Protein AF-N1Z3U9-F1 (afdb_monomer_lite)

Radius of gyration: 16.86 Å; chains: 1; bounding box: 58×32×41 Å

pLDDT: mean 90.9, std 9.25, range [52.03, 98.56]

Sequence (149 aa):
MTAKTHGYITKEIELEQIYQFILKWFDPAAKVNRYENKNGENNEMAVYFTYKGEERRLFAIVYKSTKFSKTGQKERQIFLDLGYWGSSVEIMKSIISNFSGYLDENDCDDEDPYFIAEHPEGIMPNIIKITRSELNKRMGGTVVIIDEE

Structure (mmCIF, N/CA/C/O backbone):
data_AF-N1Z3U9-F1
#
_entry.id   AF-N1Z3U9-F1
#
loop_
_atom_site.group_PDB
_atom_site.id
_atom_site.type_symbol
_atom_site.label_atom_id
_atom_site.label_alt_id
_atom_site.label_comp_id
_atom_site.label_asym_id
_atom_site.label_entity_id
_atom_site.label_seq_id
_atom_site.pdbx_PDB_ins_code
_atom_site.Cartn_x
_atom_site.Cartn_y
_atom_site.Cartn_z
_atom_site.occupancy
_atom_site.B_iso_or_equiv
_atom_site.auth_seq_id
_atom_site.auth_comp_id
_atom_site.auth_asym_id
_atom_site.auth_atom_id
_atom_site.pdbx_PDB_model_num
ATOM 1 N N . MET A 1 1 ? -0.535 -19.518 10.903 1.00 62.50 1 MET A N 1
ATOM 2 C CA . MET A 1 1 ? -0.081 -18.447 9.994 1.00 62.50 1 MET A CA 1
ATOM 3 C C . MET A 1 1 ? -0.779 -17.175 10.449 1.00 62.50 1 MET A C 1
ATOM 5 O O . MET A 1 1 ? -1.927 -17.279 10.862 1.00 62.50 1 MET A O 1
ATOM 9 N N . THR A 1 2 ? -0.081 -16.043 10.528 1.00 85.19 2 THR A N 1
ATOM 10 C CA . THR A 1 2 ? -0.702 -14.773 10.940 1.00 85.19 2 THR A CA 1
ATOM 11 C C . THR A 1 2 ? -1.073 -14.020 9.678 1.00 85.19 2 THR A C 1
ATOM 13 O O . THR A 1 2 ? -0.171 -13.744 8.892 1.00 85.19 2 THR A O 1
ATOM 16 N N . ALA A 1 3 ? -2.360 -13.713 9.516 1.00 94.19 3 ALA A N 1
ATOM 17 C CA . ALA A 1 3 ? -2.886 -13.039 8.337 1.00 94.19 3 ALA A CA 1
ATOM 18 C C . ALA A 1 3 ? -2.187 -11.699 8.061 1.00 94.19 3 ALA A C 1
ATOM 20 O O . ALA A 1 3 ? -1.768 -10.988 8.993 1.00 94.19 3 ALA A O 1
ATOM 21 N N . LYS A 1 4 ? -2.084 -11.355 6.780 1.00 96.69 4 LYS A N 1
ATOM 22 C CA . LYS A 1 4 ? -1.428 -10.160 6.247 1.00 96.69 4 LYS A CA 1
ATOM 23 C C . LYS A 1 4 ? -2.336 -9.409 5.288 1.00 96.69 4 LYS A C 1
ATOM 25 O O . LYS A 1 4 ? -3.119 -10.000 4.562 1.00 96.69 4 LYS A O 1
ATOM 30 N N . THR A 1 5 ? -2.172 -8.092 5.270 1.00 98.00 5 THR A N 1
ATOM 31 C CA . THR A 1 5 ? -2.674 -7.227 4.207 1.00 98.00 5 THR A CA 1
ATOM 32 C C . THR A 1 5 ? -1.538 -6.976 3.229 1.00 98.00 5 THR A C 1
ATOM 34 O O . THR A 1 5 ? -0.491 -6.439 3.615 1.00 98.00 5 THR A O 1
ATOM 37 N N . HIS A 1 6 ? -1.752 -7.334 1.969 1.00 98.19 6 HIS A N 1
ATOM 38 C CA . HIS A 1 6 ? -0.767 -7.229 0.906 1.00 98.19 6 HIS A CA 1
ATOM 39 C C . HIS A 1 6 ? -1.112 -6.130 -0.090 1.00 98.19 6 HIS A C 1
ATOM 41 O O . HIS A 1 6 ? -2.221 -6.046 -0.613 1.00 98.19 6 HIS A O 1
ATOM 47 N N . GLY A 1 7 ? -0.118 -5.306 -0.400 1.00 97.88 7 GLY A N 1
ATOM 48 C CA . GLY A 1 7 ? -0.195 -4.302 -1.452 1.00 97.88 7 GLY A CA 1
ATOM 49 C C . GLY A 1 7 ? 0.765 -4.618 -2.591 1.00 97.88 7 GLY A C 1
ATOM 50 O O . GLY A 1 7 ? 1.883 -5.083 -2.362 1.00 97.88 7 GLY A O 1
ATOM 51 N N . TYR A 1 8 ? 0.350 -4.329 -3.819 1.00 97.62 8 TYR A N 1
ATOM 52 C CA . TYR A 1 8 ? 1.174 -4.497 -5.013 1.00 97.62 8 TYR A CA 1
ATOM 53 C C . TYR A 1 8 ? 1.102 -3.243 -5.874 1.00 97.62 8 TYR A C 1
ATOM 55 O O . TYR A 1 8 ? 0.101 -3.009 -6.545 1.00 97.62 8 TYR A O 1
ATOM 63 N N . ILE A 1 9 ? 2.165 -2.442 -5.880 1.00 96.75 9 ILE A N 1
ATOM 64 C CA . ILE A 1 9 ? 2.254 -1.250 -6.728 1.00 96.75 9 ILE A CA 1
ATOM 65 C C . ILE A 1 9 ? 2.915 -1.644 -8.047 1.00 96.75 9 ILE A C 1
ATOM 67 O O . ILE A 1 9 ? 4.049 -2.130 -8.065 1.00 96.75 9 ILE A O 1
ATOM 71 N N . THR A 1 10 ? 2.200 -1.426 -9.149 1.00 93.44 10 THR A N 1
ATOM 72 C CA . THR A 1 10 ? 2.676 -1.687 -10.520 1.00 93.44 10 THR A CA 1
ATOM 73 C C . THR A 1 10 ? 3.182 -0.428 -11.221 1.00 93.44 10 THR A C 1
ATOM 75 O O . THR A 1 10 ? 3.790 -0.518 -12.283 1.00 93.44 10 THR A O 1
ATOM 78 N N . LYS A 1 11 ? 2.938 0.754 -10.643 1.00 90.94 11 LYS A N 1
ATOM 79 C CA . LYS A 1 11 ? 3.477 2.024 -11.135 1.00 90.94 11 LYS A CA 1
ATOM 80 C C . LYS A 1 11 ? 4.974 2.113 -10.839 1.00 90.94 11 LYS A C 1
ATOM 82 O O . LYS A 1 11 ? 5.450 1.673 -9.791 1.00 90.94 11 LYS A O 1
ATOM 87 N N . GLU A 1 12 ? 5.723 2.704 -11.761 1.00 90.94 12 GLU A N 1
ATOM 88 C CA . GLU A 1 12 ? 7.158 2.909 -11.594 1.00 90.94 12 GLU A CA 1
ATOM 89 C C . GLU A 1 12 ? 7.421 4.056 -10.607 1.00 90.94 12 GLU A C 1
ATOM 91 O O . GLU A 1 12 ? 7.403 5.232 -10.963 1.00 90.94 12 GLU A O 1
ATOM 96 N N . ILE A 1 13 ? 7.600 3.692 -9.335 1.00 93.75 13 ILE A N 1
ATOM 97 C CA . ILE A 1 13 ? 7.961 4.599 -8.239 1.00 93.75 13 ILE A CA 1
ATOM 98 C C . ILE A 1 13 ? 9.144 4.049 -7.440 1.00 93.75 13 ILE A C 1
ATOM 100 O O . ILE A 1 13 ? 9.445 2.852 -7.496 1.00 93.75 13 ILE A O 1
ATOM 104 N N . GLU A 1 14 ? 9.763 4.897 -6.628 1.00 94.81 14 GLU A N 1
ATOM 105 C CA . GLU A 1 14 ? 10.808 4.517 -5.677 1.00 94.81 14 GLU A CA 1
ATOM 106 C C . GLU A 1 14 ? 10.263 4.256 -4.268 1.00 94.81 14 GLU A C 1
ATOM 108 O O . GLU A 1 14 ? 9.280 4.862 -3.839 1.00 94.81 14 GLU A O 1
ATOM 113 N N . LEU A 1 15 ? 10.950 3.402 -3.497 1.00 96.25 15 LEU A N 1
ATOM 114 C CA . LEU A 1 15 ? 10.600 3.133 -2.091 1.00 96.25 15 LEU A CA 1
ATOM 115 C C . LEU A 1 15 ? 10.585 4.410 -1.239 1.00 96.25 15 LEU A C 1
ATOM 117 O O . LEU A 1 15 ? 9.799 4.525 -0.302 1.00 96.25 15 LEU A O 1
ATOM 121 N N . GLU A 1 16 ? 11.428 5.388 -1.580 1.00 95.94 16 GLU A N 1
ATOM 122 C CA . GLU A 1 16 ? 11.430 6.704 -0.937 1.00 95.94 16 GLU A CA 1
ATOM 123 C C . GLU A 1 16 ? 10.077 7.416 -1.072 1.00 95.94 16 GLU A C 1
ATOM 125 O O . GLU A 1 16 ? 9.624 8.029 -0.114 1.00 95.94 16 GLU A O 1
ATOM 130 N N . GLN A 1 17 ? 9.370 7.283 -2.197 1.00 96.00 17 GLN A N 1
ATOM 131 C CA . GLN A 1 17 ? 8.059 7.920 -2.368 1.00 96.00 17 GLN A CA 1
ATOM 132 C C . GLN A 1 17 ? 7.010 7.334 -1.414 1.00 96.00 17 GLN A C 1
ATOM 134 O O . GLN A 1 17 ? 6.167 8.069 -0.904 1.00 96.00 17 GLN A O 1
ATOM 139 N N . ILE A 1 18 ? 7.090 6.034 -1.117 1.00 96.62 18 ILE A N 1
ATOM 140 C CA . ILE A 1 18 ? 6.226 5.377 -0.125 1.00 96.62 18 ILE A CA 1
ATOM 141 C C . ILE A 1 18 ? 6.557 5.878 1.281 1.00 96.62 18 ILE A C 1
ATOM 143 O O . ILE A 1 18 ? 5.656 6.174 2.063 1.00 96.62 18 ILE A O 1
ATOM 147 N N . TYR A 1 19 ? 7.844 6.027 1.602 1.00 97.88 19 TYR A N 1
ATOM 148 C CA . TYR A 1 19 ? 8.256 6.587 2.886 1.00 97.88 19 TYR A CA 1
ATOM 149 C C . TYR A 1 19 ? 7.776 8.036 3.061 1.00 97.88 19 TYR A C 1
ATOM 151 O O . TYR A 1 19 ? 7.171 8.359 4.081 1.00 97.88 19 TYR A O 1
ATOM 159 N N . GLN A 1 20 ? 7.938 8.881 2.039 1.00 96.75 20 GLN A N 1
ATOM 160 C CA . GLN A 1 20 ? 7.428 10.256 2.043 1.00 96.75 20 GLN A CA 1
ATOM 161 C C . GLN A 1 20 ? 5.901 10.316 2.174 1.00 96.75 20 GLN A C 1
ATOM 163 O O . GLN A 1 20 ? 5.374 11.197 2.853 1.00 96.75 20 GLN A O 1
ATOM 168 N N . PHE A 1 21 ? 5.178 9.362 1.580 1.00 95.12 21 PHE A N 1
ATOM 169 C CA . PHE A 1 21 ? 3.736 9.236 1.778 1.00 95.12 21 PHE A CA 1
ATOM 170 C C . PHE A 1 21 ? 3.389 8.969 3.251 1.00 95.12 21 PHE A C 1
ATOM 172 O O . PHE A 1 21 ? 2.544 9.666 3.812 1.00 95.12 21 PHE A O 1
ATOM 179 N N . ILE A 1 22 ? 4.074 8.017 3.893 1.00 96.56 22 ILE A N 1
ATOM 180 C CA . ILE A 1 22 ? 3.863 7.686 5.312 1.00 96.56 22 ILE A CA 1
ATOM 181 C C . ILE A 1 22 ? 4.179 8.891 6.206 1.00 96.56 22 ILE A C 1
ATOM 183 O O . ILE A 1 22 ? 3.374 9.217 7.078 1.00 96.56 22 ILE A O 1
ATOM 187 N N . LEU A 1 23 ? 5.294 9.586 5.954 1.00 96.94 23 LEU A N 1
ATOM 188 C CA . LEU A 1 23 ? 5.674 10.798 6.689 1.00 96.94 23 LEU A CA 1
ATOM 189 C C . LEU A 1 23 ? 4.612 11.895 6.584 1.00 96.94 23 LEU A C 1
ATOM 191 O O . LEU A 1 23 ? 4.305 12.569 7.565 1.00 96.94 23 LEU A O 1
ATOM 195 N N . LYS A 1 24 ? 4.053 12.085 5.388 1.00 94.25 24 LYS A N 1
ATOM 196 C CA . LYS A 1 24 ? 3.078 13.143 5.127 1.00 94.25 24 LYS A CA 1
ATOM 197 C C . LYS A 1 24 ? 1.708 12.847 5.733 1.00 94.25 24 LYS A C 1
ATOM 199 O O . LYS A 1 24 ? 1.072 13.764 6.246 1.00 94.25 24 LYS A O 1
ATOM 204 N N . TRP A 1 25 ? 1.237 11.608 5.622 1.00 92.56 25 TRP A N 1
ATOM 205 C CA . TRP A 1 25 ? -0.174 11.288 5.856 1.00 92.56 25 TRP A CA 1
ATOM 206 C C . TRP A 1 25 ? -0.446 10.466 7.109 1.00 92.56 25 TRP A C 1
ATOM 208 O O . TRP A 1 25 ? -1.576 10.487 7.596 1.00 92.56 25 TRP A O 1
ATOM 218 N N . PHE A 1 26 ? 0.550 9.758 7.643 1.00 94.25 26 PHE A N 1
ATOM 219 C CA . PHE A 1 26 ? 0.354 8.881 8.797 1.00 94.25 26 PHE A CA 1
ATOM 220 C C . PHE A 1 26 ? 1.151 9.329 10.013 1.00 94.25 26 PHE A C 1
ATOM 222 O O . PHE A 1 26 ? 0.562 9.542 11.069 1.00 94.25 26 PHE A O 1
ATOM 229 N N . ASP A 1 27 ? 2.466 9.474 9.868 1.00 97.69 27 ASP A N 1
ATOM 230 C CA . ASP A 1 27 ? 3.356 9.741 10.993 1.00 97.69 27 ASP A CA 1
ATOM 231 C C . ASP A 1 27 ? 4.603 10.520 10.548 1.00 97.69 27 ASP A C 1
ATOM 233 O O . ASP A 1 27 ? 5.544 9.926 10.012 1.00 97.69 27 ASP A O 1
ATOM 237 N N . PRO A 1 28 ? 4.668 11.834 10.815 1.00 97.69 28 PRO A N 1
ATOM 238 C CA . PRO A 1 28 ? 5.850 12.647 10.535 1.00 97.69 28 PRO A CA 1
ATOM 239 C C . PRO A 1 28 ? 7.111 12.215 11.299 1.00 97.69 28 PRO A C 1
ATOM 241 O O . PRO A 1 28 ? 8.209 12.644 10.946 1.00 97.69 28 PRO A O 1
ATOM 244 N N . ALA A 1 29 ? 6.974 11.400 12.349 1.00 98.38 29 ALA A N 1
ATOM 245 C CA . ALA A 1 29 ? 8.075 10.853 13.137 1.00 98.38 29 ALA A CA 1
ATOM 246 C C . ALA A 1 29 ? 8.422 9.399 12.761 1.00 98.38 29 ALA A C 1
ATOM 248 O O . ALA A 1 29 ? 9.210 8.758 13.471 1.00 98.38 29 ALA A O 1
ATOM 249 N N . ALA A 1 30 ? 7.864 8.881 11.658 1.00 98.50 30 ALA A N 1
ATOM 250 C CA . ALA A 1 30 ? 8.153 7.540 11.173 1.00 98.50 30 ALA A CA 1
ATOM 251 C C . ALA A 1 30 ? 9.659 7.318 10.984 1.00 98.50 30 ALA A C 1
ATOM 253 O O . ALA A 1 30 ? 10.414 8.213 10.599 1.00 98.50 30 ALA A O 1
ATOM 254 N N . LYS A 1 31 ? 10.102 6.087 11.229 1.00 98.44 31 LYS A N 1
ATOM 255 C CA . LYS A 1 31 ? 11.497 5.669 11.074 1.00 98.44 31 LYS A CA 1
ATOM 256 C C . LYS A 1 31 ? 11.612 4.649 9.962 1.00 98.44 31 LYS A C 1
ATOM 258 O O . LYS A 1 31 ? 10.777 3.757 9.843 1.00 98.44 31 LYS A O 1
ATOM 263 N N . VAL A 1 32 ? 12.686 4.742 9.191 1.00 98.00 32 VAL A N 1
ATOM 264 C CA . VAL A 1 32 ? 12.955 3.838 8.077 1.00 98.00 32 VAL A CA 1
ATOM 265 C C . VAL A 1 32 ? 14.243 3.059 8.304 1.00 98.00 32 VAL A C 1
ATOM 267 O O . VAL A 1 32 ? 15.279 3.631 8.634 1.00 98.00 32 VAL A O 1
ATOM 270 N N . ASN A 1 33 ? 14.175 1.751 8.077 1.00 96.69 33 ASN A N 1
ATOM 271 C CA . ASN A 1 33 ? 15.335 0.887 7.911 1.00 96.69 33 ASN A CA 1
ATOM 272 C C . ASN A 1 33 ? 15.413 0.465 6.445 1.00 96.69 33 ASN A C 1
ATOM 274 O O . ASN A 1 33 ? 14.418 0.012 5.876 1.00 96.69 33 ASN A O 1
ATOM 278 N N . ARG A 1 34 ? 16.594 0.600 5.844 1.00 93.81 34 ARG A N 1
ATOM 279 C CA . ARG A 1 34 ? 16.884 0.129 4.486 1.00 93.81 34 ARG A CA 1
ATOM 280 C C . ARG A 1 34 ? 17.784 -1.089 4.570 1.00 93.81 34 ARG A C 1
ATOM 282 O O . ARG A 1 34 ? 18.661 -1.138 5.433 1.00 93.81 34 ARG A O 1
ATOM 289 N N . TYR A 1 35 ? 17.543 -2.053 3.695 1.00 89.25 35 TYR A N 1
ATOM 290 C CA . TYR A 1 35 ? 18.311 -3.287 3.655 1.00 89.25 35 TYR A CA 1
ATOM 291 C C . TYR A 1 35 ? 18.962 -3.430 2.287 1.00 89.25 35 TYR A C 1
ATOM 293 O O . TYR A 1 35 ? 18.318 -3.248 1.253 1.00 89.25 35 TYR A O 1
ATOM 301 N N . GLU A 1 36 ? 20.248 -3.752 2.317 1.00 86.06 36 GLU A N 1
ATOM 302 C CA . GLU A 1 36 ? 21.011 -4.132 1.143 1.00 86.06 36 GLU A CA 1
ATOM 303 C C . GLU A 1 36 ? 20.856 -5.643 0.946 1.00 86.06 36 GLU A C 1
ATOM 305 O O . GLU A 1 36 ? 21.092 -6.431 1.870 1.00 86.06 36 GLU A O 1
ATOM 310 N N . ASN A 1 37 ? 20.417 -6.059 -0.239 1.00 78.38 37 ASN A N 1
ATOM 311 C CA . ASN A 1 37 ? 20.317 -7.475 -0.561 1.00 78.38 37 ASN A CA 1
ATOM 312 C C . ASN A 1 37 ? 21.706 -8.074 -0.870 1.00 78.38 37 ASN A C 1
ATOM 314 O O . ASN A 1 37 ? 22.720 -7.383 -0.928 1.00 78.38 37 ASN A O 1
ATOM 318 N N . LYS A 1 38 ? 21.768 -9.387 -1.124 1.00 78.00 38 LYS A N 1
ATOM 319 C CA . LYS A 1 38 ? 23.033 -10.099 -1.410 1.00 78.00 38 LYS A CA 1
ATOM 320 C C . LYS A 1 38 ? 23.799 -9.581 -2.640 1.00 78.00 38 LYS A C 1
ATOM 322 O O . LYS A 1 38 ? 24.967 -9.923 -2.794 1.00 78.00 38 LYS A O 1
ATOM 327 N N . ASN A 1 39 ? 23.146 -8.809 -3.507 1.00 79.19 39 ASN A N 1
ATOM 328 C CA . ASN A 1 39 ? 23.720 -8.232 -4.720 1.00 79.19 39 ASN A CA 1
ATOM 329 C C . ASN A 1 39 ? 24.160 -6.770 -4.532 1.00 79.19 39 ASN A C 1
ATOM 331 O O . ASN A 1 39 ? 24.582 -6.148 -5.504 1.00 79.19 39 ASN A O 1
ATOM 335 N N . GLY A 1 40 ? 24.052 -6.208 -3.324 1.00 78.81 40 GLY A N 1
ATOM 336 C CA . GLY A 1 40 ? 24.359 -4.799 -3.078 1.00 78.81 40 GLY A CA 1
ATOM 337 C C . GLY A 1 40 ? 23.212 -3.840 -3.413 1.00 78.81 40 GLY A C 1
ATOM 338 O O . GLY A 1 40 ? 23.414 -2.627 -3.465 1.00 78.81 40 GLY A O 1
ATOM 339 N N . GLU A 1 41 ? 22.008 -4.349 -3.694 1.00 81.31 41 GLU A N 1
ATOM 340 C CA . GLU A 1 41 ? 20.878 -3.514 -4.108 1.00 81.31 41 GLU A CA 1
ATOM 341 C C . GLU A 1 41 ? 20.037 -3.100 -2.893 1.00 81.31 41 GLU A C 1
ATOM 343 O O . GLU A 1 41 ? 19.630 -3.933 -2.084 1.00 81.31 41 GLU A O 1
ATOM 348 N N . ASN A 1 42 ? 19.714 -1.808 -2.797 1.00 82.88 42 ASN A N 1
ATOM 349 C CA . ASN A 1 42 ? 18.830 -1.253 -1.765 1.00 82.88 42 ASN A CA 1
ATOM 350 C C . ASN A 1 42 ? 17.355 -1.361 -2.179 1.00 82.88 42 ASN A C 1
ATOM 352 O O . ASN A 1 42 ? 16.649 -0.357 -2.303 1.00 82.88 42 ASN A O 1
ATOM 356 N N . ASN A 1 43 ? 16.898 -2.582 -2.453 1.00 91.38 43 ASN A N 1
ATOM 357 C CA . ASN A 1 43 ? 15.550 -2.849 -2.953 1.00 91.38 43 ASN A CA 1
ATOM 358 C C . ASN A 1 43 ? 14.538 -3.170 -1.842 1.00 91.38 43 ASN A C 1
ATOM 360 O O . ASN A 1 43 ? 13.389 -3.465 -2.159 1.00 91.38 43 ASN A O 1
ATOM 364 N N . GLU A 1 44 ? 14.940 -3.106 -0.571 1.00 94.62 44 GLU A N 1
ATOM 365 C CA . GLU A 1 44 ? 14.123 -3.461 0.591 1.00 94.62 44 GLU A CA 1
ATOM 366 C C . GLU A 1 44 ? 14.069 -2.331 1.628 1.00 94.62 44 GLU A C 1
ATOM 368 O O . GLU A 1 44 ? 15.053 -1.632 1.897 1.00 94.62 44 GLU A O 1
ATOM 373 N N . MET A 1 45 ? 12.903 -2.166 2.251 1.00 96.44 45 MET A N 1
ATOM 374 C CA . MET A 1 45 ? 12.644 -1.142 3.256 1.00 96.44 45 MET A CA 1
ATOM 375 C C . MET A 1 45 ? 11.662 -1.647 4.316 1.00 96.44 45 MET A C 1
ATOM 377 O O . MET A 1 45 ? 10.671 -2.300 4.000 1.00 96.44 45 MET A O 1
ATOM 381 N N . ALA A 1 46 ? 11.897 -1.295 5.578 1.00 98.00 46 ALA A N 1
ATOM 382 C CA . ALA A 1 46 ? 10.895 -1.386 6.635 1.00 98.00 46 ALA A CA 1
ATOM 383 C C . ALA A 1 46 ? 10.637 0.002 7.222 1.00 98.00 46 ALA A C 1
ATOM 385 O O . ALA A 1 46 ? 11.573 0.672 7.658 1.00 98.00 46 ALA A O 1
ATOM 386 N N . VAL A 1 47 ? 9.372 0.415 7.256 1.00 98.50 47 VAL A N 1
ATOM 387 C CA . VAL A 1 47 ? 8.944 1.687 7.850 1.00 98.50 47 VAL A CA 1
ATOM 388 C C . VAL A 1 47 ? 8.174 1.402 9.128 1.00 98.50 47 VAL A C 1
ATOM 390 O O . VAL A 1 47 ? 7.211 0.634 9.120 1.00 98.50 47 VAL A O 1
ATOM 393 N N . TYR A 1 48 ? 8.608 2.025 10.216 1.00 98.56 48 TYR A N 1
ATOM 394 C CA . TYR A 1 48 ? 8.007 1.964 11.541 1.00 98.56 48 TYR A CA 1
ATOM 395 C C . TYR A 1 48 ? 7.287 3.280 11.800 1.00 98.56 48 TYR A C 1
ATOM 397 O O . TYR A 1 48 ? 7.910 4.336 11.704 1.00 98.56 48 TYR A O 1
ATOM 405 N N . PHE A 1 49 ? 5.997 3.224 12.101 1.00 98.44 49 PHE A N 1
ATOM 406 C CA . PHE A 1 49 ? 5.160 4.413 12.241 1.00 98.44 49 PHE A CA 1
ATOM 407 C C . PHE A 1 49 ? 3.980 4.149 13.171 1.00 98.44 49 PHE A C 1
ATOM 409 O O . PHE A 1 49 ? 3.602 2.998 13.385 1.00 98.44 49 PHE A O 1
ATOM 416 N N . THR A 1 50 ? 3.384 5.210 13.701 1.00 98.25 50 THR A N 1
ATOM 417 C CA . THR A 1 50 ? 2.148 5.148 14.485 1.00 98.25 50 THR A CA 1
ATOM 418 C C . THR A 1 50 ? 0.987 5.693 13.670 1.00 98.25 50 THR A C 1
ATOM 420 O O . THR A 1 50 ? 1.048 6.811 13.174 1.00 98.25 50 THR A O 1
ATOM 423 N N . TYR A 1 51 ? -0.108 4.945 13.568 1.00 96.31 51 TYR A N 1
ATOM 424 C CA . TYR A 1 51 ? -1.328 5.427 12.921 1.00 96.31 51 TYR A CA 1
ATOM 425 C C . TYR A 1 51 ? -2.533 5.166 13.816 1.00 96.31 51 TYR A C 1
ATOM 427 O O . TYR A 1 51 ? -2.744 4.040 14.252 1.00 96.31 51 TYR A O 1
ATOM 435 N N . LYS A 1 52 ? -3.299 6.217 14.141 1.00 95.94 52 LYS A N 1
ATOM 436 C CA . LYS A 1 52 ? -4.448 6.152 15.071 1.00 95.94 52 LYS A CA 1
ATOM 437 C C . LYS A 1 52 ? -4.131 5.458 16.412 1.00 95.94 52 LYS A C 1
ATOM 439 O O . LYS A 1 52 ? -4.969 4.766 16.978 1.00 95.94 52 LYS A O 1
ATOM 444 N N . GLY A 1 53 ? -2.917 5.666 16.930 1.00 96.75 53 GLY A N 1
ATOM 445 C CA . GLY A 1 53 ? -2.446 5.065 18.187 1.00 96.75 53 GLY A CA 1
ATOM 446 C C . GLY A 1 53 ? -1.925 3.629 18.061 1.00 96.75 53 GLY A C 1
ATOM 447 O O . GLY A 1 53 ? -1.559 3.030 19.066 1.00 96.75 53 GLY A O 1
ATOM 448 N N . GLU A 1 54 ? -1.870 3.079 16.849 1.00 97.56 54 GLU A N 1
ATOM 449 C CA . GLU A 1 54 ? -1.389 1.726 16.577 1.00 97.56 54 GLU A CA 1
ATOM 450 C C . GLU A 1 54 ? 0.045 1.773 16.044 1.00 97.56 54 GLU A C 1
ATOM 452 O O . GLU A 1 54 ? 0.309 2.429 15.035 1.00 97.56 54 GLU A O 1
ATOM 457 N N . GLU A 1 55 ? 0.968 1.052 16.684 1.00 97.81 55 GLU A N 1
ATOM 458 C CA . GLU A 1 55 ? 2.331 0.887 16.173 1.00 97.81 55 GLU A CA 1
ATOM 459 C C . GLU A 1 55 ? 2.344 -0.087 14.991 1.00 97.81 55 GLU A C 1
ATOM 461 O O . GLU A 1 55 ? 1.860 -1.220 15.070 1.00 97.81 55 GLU A O 1
ATOM 466 N N . ARG A 1 56 ? 2.917 0.352 13.873 1.00 97.94 56 ARG A N 1
ATOM 467 C CA . ARG A 1 56 ? 2.920 -0.363 12.600 1.00 97.94 56 ARG A CA 1
ATOM 468 C C . ARG A 1 56 ? 4.330 -0.550 12.076 1.00 97.94 56 ARG A C 1
ATOM 470 O O . ARG A 1 56 ? 5.213 0.281 12.269 1.00 97.94 56 ARG A O 1
ATOM 477 N N . ARG A 1 57 ? 4.510 -1.655 11.354 1.00 97.62 57 ARG A N 1
ATOM 478 C CA . ARG A 1 57 ? 5.701 -1.945 10.558 1.00 97.62 57 ARG A CA 1
ATOM 479 C C . ARG A 1 57 ? 5.261 -2.369 9.164 1.00 97.62 57 ARG A C 1
ATOM 481 O O . ARG A 1 57 ? 4.765 -3.482 9.008 1.00 97.62 57 ARG A O 1
ATOM 488 N N . LEU A 1 58 ? 5.457 -1.496 8.181 1.00 98.44 58 LEU A N 1
ATOM 489 C CA . LEU A 1 58 ? 5.270 -1.810 6.766 1.00 98.44 58 LEU A CA 1
ATOM 490 C C . LEU A 1 58 ? 6.595 -2.318 6.205 1.00 98.44 58 LEU A C 1
ATOM 492 O O . LEU A 1 58 ? 7.599 -1.608 6.278 1.00 98.44 58 LEU A O 1
ATOM 496 N N . PHE A 1 59 ? 6.607 -3.521 5.645 1.00 98.00 59 PHE A N 1
ATOM 497 C CA . PHE A 1 59 ? 7.726 -4.000 4.838 1.00 98.00 59 PHE A CA 1
ATOM 498 C C . PHE A 1 59 ? 7.437 -3.740 3.359 1.00 98.00 59 PHE A C 1
ATOM 500 O O . PHE A 1 59 ? 6.309 -3.927 2.911 1.00 98.00 59 PHE A O 1
ATOM 507 N N . ALA A 1 60 ? 8.447 -3.301 2.613 1.00 97.75 60 ALA A N 1
ATOM 508 C CA . ALA A 1 60 ? 8.353 -3.017 1.192 1.00 97.75 60 ALA A CA 1
ATOM 509 C C . ALA A 1 60 ? 9.573 -3.571 0.449 1.00 97.75 60 ALA A C 1
ATOM 511 O O . ALA A 1 60 ? 10.706 -3.386 0.897 1.00 97.75 60 ALA A O 1
ATOM 512 N N . ILE A 1 61 ? 9.347 -4.209 -0.700 1.00 96.06 61 ILE A N 1
ATOM 513 C CA . ILE A 1 61 ? 10.415 -4.738 -1.556 1.00 96.06 61 ILE A CA 1
ATOM 514 C C . ILE A 1 61 ? 10.124 -4.490 -3.034 1.00 96.06 61 ILE A C 1
ATOM 516 O O . ILE A 1 61 ? 9.021 -4.746 -3.519 1.00 96.06 61 ILE A O 1
ATOM 520 N N . VAL A 1 62 ? 11.137 -4.026 -3.762 1.00 95.19 62 VAL A N 1
ATOM 521 C CA . VAL A 1 62 ? 11.130 -3.950 -5.224 1.00 95.19 62 VAL A CA 1
ATOM 522 C C . VAL A 1 62 ? 11.586 -5.290 -5.791 1.00 95.19 62 VAL A C 1
ATOM 524 O O . VAL A 1 62 ? 12.662 -5.791 -5.457 1.00 95.19 62 VAL A O 1
ATOM 527 N N . TYR A 1 63 ? 10.782 -5.863 -6.679 1.00 92.38 63 TYR A N 1
ATOM 528 C CA . TYR A 1 63 ? 11.061 -7.144 -7.321 1.00 92.38 63 TYR A CA 1
ATOM 529 C C . TYR A 1 63 ? 10.491 -7.176 -8.742 1.00 92.38 63 TYR A C 1
ATOM 531 O O . TYR A 1 63 ? 9.774 -6.269 -9.162 1.00 92.38 63 TYR A O 1
ATOM 539 N N . LYS A 1 64 ? 10.836 -8.211 -9.515 1.00 93.00 64 LYS A N 1
ATOM 540 C CA . LYS A 1 64 ? 10.267 -8.442 -10.848 1.00 93.00 64 LYS A CA 1
ATOM 541 C C . LYS A 1 64 ? 9.378 -9.676 -10.835 1.00 93.00 64 LYS A C 1
ATOM 543 O O . LYS A 1 64 ? 9.829 -10.749 -10.430 1.00 93.00 64 LYS A O 1
ATOM 548 N N . SER A 1 65 ? 8.153 -9.546 -11.329 1.00 93.62 65 SER A N 1
ATOM 549 C CA . SER A 1 65 ? 7.166 -10.626 -11.342 1.00 93.62 65 SER A CA 1
ATOM 550 C C . SER A 1 65 ? 6.283 -10.566 -12.580 1.00 93.62 65 SER A C 1
ATOM 552 O O . SER A 1 65 ? 6.112 -9.516 -13.191 1.00 93.62 65 SER A O 1
ATOM 554 N N . THR A 1 66 ? 5.742 -11.719 -12.965 1.00 94.19 66 THR A N 1
ATOM 555 C CA . THR A 1 66 ? 4.684 -11.822 -13.979 1.00 94.19 66 THR A CA 1
ATOM 556 C C . THR A 1 66 ? 3.294 -11.632 -13.367 1.00 94.19 66 THR A C 1
ATOM 558 O O . THR A 1 66 ? 2.325 -11.479 -14.105 1.00 94.19 66 THR A O 1
ATOM 561 N N . LYS A 1 67 ? 3.172 -11.633 -12.027 1.00 89.88 67 LYS A N 1
ATOM 562 C CA . LYS A 1 67 ? 1.911 -11.376 -11.311 1.00 89.88 67 LYS A CA 1
ATOM 563 C C . LYS A 1 67 ? 1.390 -10.000 -11.736 1.00 89.88 67 LYS A C 1
ATOM 565 O O . LYS A 1 67 ? 2.141 -9.041 -11.665 1.00 89.88 67 LYS A O 1
ATOM 570 N N . PHE A 1 68 ? 0.156 -9.908 -12.222 1.00 91.69 68 PHE A N 1
ATOM 571 C CA . PHE A 1 68 ? -0.442 -8.673 -12.763 1.00 91.69 68 PHE A CA 1
ATOM 572 C C . PHE A 1 68 ? 0.185 -8.091 -14.049 1.00 91.69 68 PHE A C 1
ATOM 574 O O . PHE A 1 68 ? -0.247 -7.024 -14.486 1.00 91.69 68 PHE A O 1
ATOM 581 N N . SER A 1 69 ? 1.157 -8.761 -14.683 1.00 86.69 69 SER A N 1
ATOM 582 C CA . SER A 1 69 ? 1.684 -8.308 -15.979 1.00 86.69 69 SER A CA 1
ATOM 583 C C . SER A 1 69 ? 0.624 -8.460 -17.067 1.00 86.69 69 SER A C 1
ATOM 585 O O . SER A 1 69 ? 0.024 -9.526 -17.222 1.00 86.69 69 SER A O 1
ATOM 587 N N . LYS A 1 70 ? 0.448 -7.413 -17.879 1.00 84.44 70 LYS A N 1
ATOM 588 C CA . LYS A 1 70 ? -0.419 -7.459 -19.070 1.00 84.44 70 LYS A CA 1
ATOM 589 C C . LYS A 1 70 ? 0.242 -8.179 -20.248 1.00 84.44 70 LYS A C 1
ATOM 591 O O . LYS A 1 70 ? -0.448 -8.671 -21.134 1.00 84.44 70 LYS A O 1
ATOM 596 N N . THR A 1 71 ? 1.574 -8.226 -20.271 1.00 87.62 71 THR A N 1
ATOM 597 C CA . THR A 1 71 ? 2.375 -8.771 -21.381 1.00 87.62 71 THR A CA 1
ATOM 598 C C . THR A 1 71 ? 2.843 -10.209 -21.143 1.00 87.62 71 THR A C 1
ATOM 600 O O . THR A 1 71 ? 3.375 -10.845 -22.051 1.00 87.62 71 THR A O 1
ATOM 603 N N . GLY A 1 72 ? 2.686 -10.721 -19.918 1.00 89.75 72 GLY A N 1
ATOM 604 C CA . GLY A 1 72 ? 3.253 -11.998 -19.480 1.00 89.75 72 GLY A CA 1
ATOM 605 C C . GLY A 1 72 ? 4.759 -11.942 -19.192 1.00 89.75 72 GLY A C 1
ATOM 606 O O . GLY A 1 72 ? 5.350 -12.958 -18.824 1.00 89.75 72 GLY A O 1
ATOM 607 N N . GLN A 1 73 ? 5.395 -10.775 -19.337 1.00 92.12 73 GLN A N 1
ATOM 608 C CA . GLN A 1 73 ? 6.803 -10.574 -19.010 1.00 92.12 73 GLN A CA 1
ATOM 609 C C . GLN A 1 73 ? 6.986 -10.219 -17.531 1.00 92.12 73 GLN A C 1
ATOM 611 O O . GLN A 1 73 ? 6.067 -9.793 -16.836 1.00 92.12 73 GLN A O 1
ATOM 616 N N . LYS A 1 74 ? 8.206 -10.413 -17.020 1.00 93.50 74 LYS A N 1
ATOM 617 C CA . LYS A 1 74 ? 8.551 -9.988 -15.662 1.00 93.50 74 LYS A CA 1
ATOM 618 C C . LYS A 1 74 ? 8.660 -8.465 -15.609 1.00 93.50 74 LYS A C 1
ATOM 620 O O . LYS A 1 74 ? 9.645 -7.902 -16.083 1.00 93.50 74 LYS A O 1
ATOM 625 N N . GLU A 1 75 ? 7.689 -7.828 -14.973 1.00 93.06 75 GLU A N 1
ATOM 626 C CA . GLU A 1 75 ? 7.615 -6.378 -14.786 1.00 93.06 75 GLU A CA 1
ATOM 627 C C . GLU A 1 75 ? 8.033 -6.004 -13.357 1.00 93.06 75 GLU A C 1
ATOM 629 O O . GLU A 1 75 ? 7.871 -6.793 -12.420 1.00 93.06 75 GLU A O 1
ATOM 634 N N . ARG A 1 76 ? 8.626 -4.814 -13.193 1.00 93.00 76 ARG A N 1
ATOM 635 C CA . ARG A 1 76 ? 9.022 -4.276 -11.883 1.00 93.00 76 ARG A CA 1
ATOM 636 C C . ARG A 1 76 ? 7.768 -3.965 -11.068 1.00 93.00 76 ARG A C 1
ATOM 638 O O . ARG A 1 76 ? 6.857 -3.318 -11.566 1.00 93.00 76 ARG A O 1
ATOM 645 N N . GLN A 1 77 ? 7.751 -4.397 -9.816 1.00 94.88 77 GLN A N 1
ATOM 646 C CA . GLN A 1 77 ? 6.652 -4.193 -8.877 1.00 94.88 77 GLN A CA 1
ATOM 647 C C . GLN A 1 77 ? 7.208 -3.891 -7.491 1.00 94.88 77 GLN A C 1
ATOM 649 O O . GLN A 1 77 ? 8.332 -4.287 -7.166 1.00 94.88 77 GLN A O 1
ATOM 654 N N . ILE A 1 78 ? 6.401 -3.233 -6.664 1.00 97.19 78 ILE A N 1
ATOM 655 C CA . ILE A 1 78 ? 6.677 -3.086 -5.235 1.00 97.19 78 ILE A CA 1
ATOM 656 C C . ILE A 1 78 ? 5.652 -3.900 -4.465 1.00 97.19 78 ILE A C 1
ATOM 658 O O . ILE A 1 78 ? 4.452 -3.650 -4.570 1.00 97.19 78 ILE A O 1
ATOM 662 N N . PHE A 1 79 ? 6.132 -4.874 -3.702 1.00 97.50 79 PHE A N 1
ATOM 663 C CA . PHE A 1 79 ? 5.315 -5.623 -2.757 1.00 97.50 79 PHE A CA 1
ATOM 664 C C . PHE A 1 79 ? 5.345 -4.934 -1.398 1.00 97.50 79 PHE A C 1
ATOM 666 O O . PHE A 1 79 ? 6.414 -4.522 -0.945 1.00 97.50 79 PHE A O 1
ATOM 673 N N . LEU A 1 80 ? 4.180 -4.836 -0.767 1.00 98.38 80 LEU A N 1
ATOM 674 C CA . LEU A 1 80 ? 3.967 -4.275 0.558 1.00 98.38 80 LEU A CA 1
ATOM 675 C C . LEU A 1 80 ? 3.355 -5.334 1.477 1.00 98.38 80 LEU A C 1
ATOM 677 O O . LEU A 1 80 ? 2.336 -5.926 1.129 1.00 98.38 80 LEU A O 1
ATOM 681 N N . ASP A 1 81 ? 3.941 -5.523 2.658 1.00 97.88 81 ASP A N 1
ATOM 682 C CA . ASP A 1 81 ? 3.462 -6.437 3.703 1.00 97.88 81 ASP A CA 1
ATOM 683 C C . ASP A 1 81 ? 3.179 -5.663 4.991 1.00 97.88 81 ASP A C 1
ATOM 685 O O . ASP A 1 81 ? 4.046 -4.963 5.531 1.00 97.88 81 ASP A O 1
ATOM 689 N N . LEU A 1 82 ? 1.950 -5.808 5.482 1.00 97.88 82 LEU A N 1
ATOM 690 C CA . LEU A 1 82 ? 1.499 -5.282 6.763 1.00 97.88 82 LEU A CA 1
ATOM 6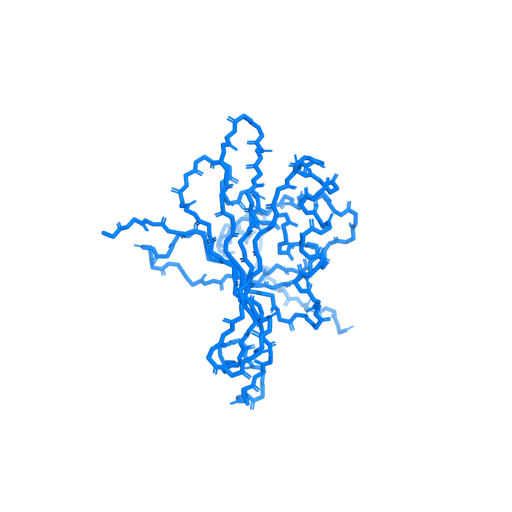91 C C . LEU A 1 82 ? 0.705 -6.375 7.492 1.00 97.88 82 LEU A C 1
ATOM 693 O O . LEU A 1 82 ? -0.083 -7.088 6.882 1.00 97.88 82 LEU A O 1
ATOM 697 N N . GLY A 1 83 ? 0.887 -6.535 8.807 1.00 96.06 83 GLY A N 1
ATOM 698 C CA . GLY A 1 83 ? 0.085 -7.505 9.576 1.00 96.06 83 GLY A CA 1
ATOM 699 C C . GLY A 1 83 ? -1.414 -7.187 9.513 1.00 96.06 83 GLY A C 1
ATOM 700 O O . GLY A 1 83 ? -1.752 -6.013 9.547 1.00 96.06 83 GLY A O 1
ATOM 701 N N . TYR A 1 84 ? -2.307 -8.179 9.457 1.00 93.88 84 TYR A N 1
ATOM 702 C CA . TYR A 1 84 ? -3.759 -7.968 9.327 1.00 9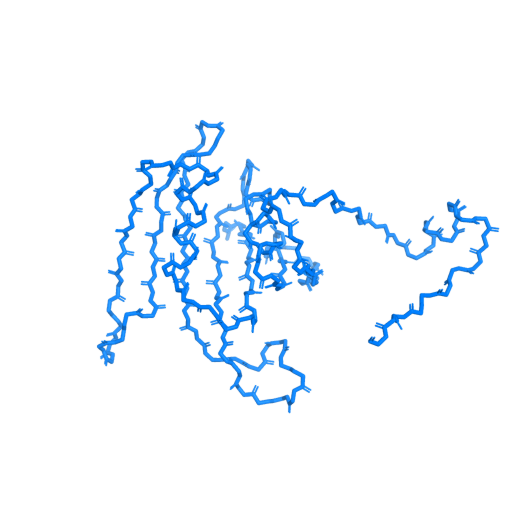3.88 84 TYR A CA 1
ATOM 703 C C . TYR A 1 84 ? -4.447 -7.756 10.687 1.00 93.88 84 TYR A C 1
ATOM 705 O O . TYR A 1 84 ? -4.878 -8.705 11.339 1.00 93.88 84 TYR A O 1
ATOM 713 N N . TRP A 1 85 ? -4.513 -6.507 11.155 1.00 95.00 85 TRP A N 1
ATOM 714 C CA . TRP A 1 85 ? -5.234 -6.117 12.377 1.00 95.00 85 TRP A CA 1
ATOM 715 C C . TRP A 1 85 ? -5.495 -4.610 12.396 1.00 95.00 85 TRP A C 1
ATOM 717 O O . TRP A 1 85 ? -4.757 -3.860 11.764 1.00 95.00 85 TRP A O 1
ATOM 727 N N . GLY A 1 86 ? -6.496 -4.140 13.146 1.00 94.56 86 GLY A N 1
ATOM 728 C CA . GLY A 1 86 ? -6.785 -2.706 13.299 1.00 94.56 86 GLY A CA 1
ATOM 729 C C . GLY A 1 86 ? -6.920 -1.972 11.957 1.00 94.56 86 GLY A C 1
ATOM 730 O O . GLY A 1 86 ? -7.576 -2.461 11.040 1.00 94.56 86 GLY A O 1
ATOM 731 N N . SER A 1 87 ? -6.239 -0.838 11.807 1.00 95.50 87 SER A N 1
ATOM 732 C CA . SER A 1 87 ? -6.249 0.002 10.598 1.00 95.50 87 SER A CA 1
ATOM 733 C C . SER A 1 87 ? -5.458 -0.527 9.379 1.00 95.50 87 SER A C 1
ATOM 735 O O . SER A 1 87 ? -5.198 0.245 8.457 1.00 95.50 87 SER A O 1
ATOM 737 N N . SER A 1 88 ? -5.042 -1.800 9.312 1.00 96.06 88 SER A N 1
ATOM 738 C CA . SER A 1 88 ? -4.155 -2.286 8.228 1.00 96.06 88 SER A CA 1
ATOM 739 C C . SER A 1 88 ? -4.720 -2.128 6.822 1.00 96.06 88 SER A C 1
ATOM 741 O O . SER A 1 88 ? -4.027 -1.643 5.928 1.00 96.06 88 SER A O 1
ATOM 743 N N . VAL A 1 89 ? -5.983 -2.508 6.631 1.00 95.19 89 VAL A N 1
ATOM 744 C CA . VAL A 1 89 ? -6.659 -2.387 5.334 1.00 95.19 89 VAL A CA 1
ATOM 745 C C . VAL A 1 89 ? -6.802 -0.920 4.936 1.00 95.19 89 VAL A C 1
ATOM 747 O O . VAL A 1 89 ? -6.576 -0.576 3.783 1.00 95.19 89 VAL A O 1
ATOM 750 N N . GLU A 1 90 ? -7.122 -0.037 5.882 1.00 94.00 90 GLU A N 1
ATOM 751 C CA . GLU A 1 90 ? -7.212 1.410 5.649 1.00 94.00 90 GLU A CA 1
ATOM 752 C C . GLU A 1 90 ? -5.862 2.012 5.229 1.00 94.00 90 GLU A C 1
ATOM 754 O O . GLU A 1 90 ? -5.788 2.753 4.244 1.00 94.00 90 GLU A O 1
ATOM 759 N N . ILE A 1 91 ? -4.786 1.642 5.927 1.00 95.31 91 ILE A N 1
ATOM 760 C CA . ILE A 1 91 ? -3.420 2.067 5.607 1.00 95.31 91 ILE 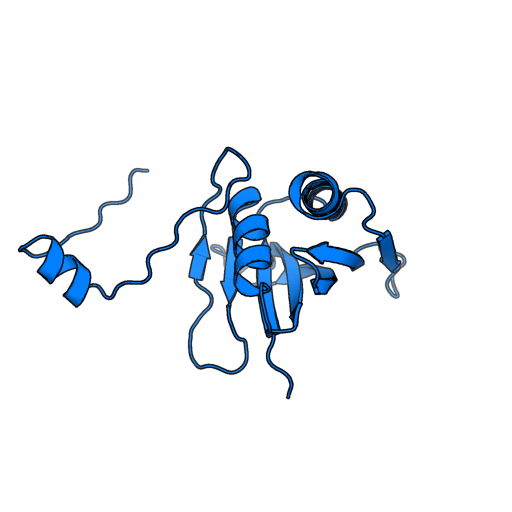A CA 1
ATOM 761 C C . ILE A 1 91 ? -3.044 1.602 4.198 1.00 95.31 91 ILE A C 1
ATOM 763 O O . ILE A 1 91 ? -2.619 2.416 3.376 1.00 95.31 91 ILE A O 1
ATOM 767 N N . MET A 1 92 ? -3.224 0.311 3.896 1.00 96.69 92 MET A N 1
ATOM 768 C CA . MET A 1 92 ? -2.841 -0.238 2.596 1.00 96.69 92 MET A CA 1
ATOM 769 C C . MET A 1 92 ? -3.682 0.360 1.466 1.00 96.69 92 MET A C 1
ATOM 771 O O . MET A 1 92 ? -3.121 0.752 0.446 1.00 96.69 92 MET A O 1
ATOM 775 N N . LYS A 1 93 ? -4.998 0.528 1.660 1.00 94.06 93 LYS A N 1
ATOM 776 C CA . LYS A 1 93 ? -5.877 1.213 0.696 1.00 94.06 93 LYS A CA 1
ATOM 777 C C . LYS A 1 93 ? -5.366 2.604 0.362 1.00 94.06 93 LYS A C 1
ATOM 779 O O . LYS A 1 93 ? -5.282 2.929 -0.813 1.00 94.06 93 LYS A O 1
ATOM 784 N N . SER A 1 94 ? -4.995 3.383 1.374 1.00 93.06 94 SER A N 1
ATOM 785 C CA . SER A 1 94 ? -4.508 4.756 1.204 1.00 93.06 94 SER A CA 1
ATOM 786 C C . SER A 1 94 ? -3.175 4.818 0.449 1.00 93.06 94 SER A C 1
ATOM 788 O O . SER A 1 94 ? -2.988 5.679 -0.410 1.00 93.06 94 SER A O 1
ATOM 790 N N . ILE A 1 95 ? -2.250 3.891 0.730 1.00 94.88 95 ILE A N 1
ATOM 791 C CA . ILE A 1 95 ? -0.977 3.801 -0.003 1.00 94.88 95 ILE A CA 1
ATOM 792 C C . ILE A 1 95 ? -1.239 3.408 -1.461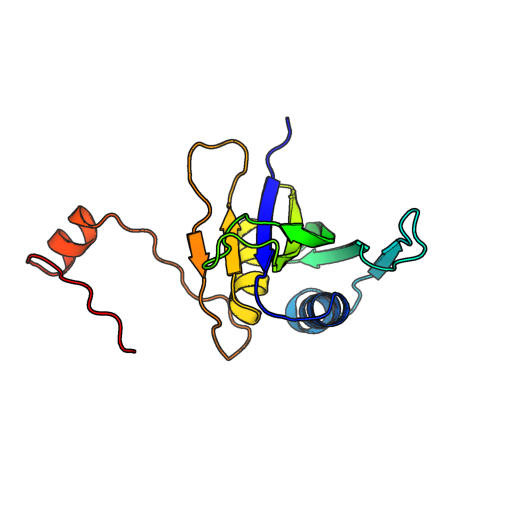 1.00 94.88 95 ILE A C 1
ATOM 794 O O . ILE A 1 95 ? -0.759 4.078 -2.375 1.00 94.88 95 ILE A O 1
ATOM 798 N N . ILE A 1 96 ? -2.010 2.341 -1.695 1.00 94.94 96 ILE A N 1
ATOM 799 C CA . ILE A 1 96 ? -2.277 1.849 -3.050 1.00 94.94 96 ILE A CA 1
ATOM 800 C C . ILE A 1 96 ? -3.081 2.876 -3.855 1.00 94.94 96 ILE A C 1
ATOM 802 O O . ILE A 1 96 ? -2.753 3.103 -5.013 1.00 94.94 96 ILE A O 1
ATOM 806 N N . SER A 1 97 ? -4.056 3.572 -3.268 1.00 91.88 97 SER A N 1
ATOM 807 C CA . SER A 1 97 ? -4.804 4.618 -3.976 1.00 91.88 97 SER A CA 1
ATOM 808 C C . SER A 1 97 ? -3.934 5.801 -4.388 1.00 91.88 97 SER A C 1
ATOM 810 O O . SER A 1 97 ? -4.243 6.461 -5.369 1.00 91.88 97 SER A O 1
ATOM 812 N N . ASN A 1 98 ? -2.833 6.071 -3.685 1.00 92.06 98 ASN A N 1
ATOM 813 C CA . ASN A 1 98 ? -1.914 7.141 -4.068 1.00 92.06 98 ASN A CA 1
ATOM 814 C C . ASN A 1 98 ? -0.988 6.754 -5.233 1.00 92.06 98 ASN A C 1
ATOM 816 O O . ASN A 1 98 ? -0.468 7.628 -5.916 1.00 92.06 98 ASN A O 1
ATOM 820 N N . PHE A 1 99 ? -0.744 5.460 -5.451 1.00 93.44 99 PHE A N 1
ATOM 821 C CA . PHE A 1 99 ? 0.232 4.993 -6.441 1.00 93.44 99 PHE A CA 1
ATOM 822 C C . PHE A 1 99 ? -0.352 4.095 -7.529 1.00 93.44 99 PHE A C 1
ATOM 824 O O . PHE A 1 99 ? 0.365 3.759 -8.470 1.00 93.44 99 PHE A O 1
ATOM 831 N N . SER A 1 100 ? -1.637 3.749 -7.435 1.00 92.62 100 SER A N 1
ATOM 832 C CA . SER A 1 100 ? -2.311 2.648 -8.132 1.00 92.62 100 SER A CA 1
ATOM 833 C C . SER A 1 100 ? -1.687 1.272 -7.882 1.00 92.62 100 SER A C 1
ATOM 835 O O . SER A 1 100 ? -0.480 1.124 -7.666 1.00 92.62 100 SER A O 1
ATOM 837 N N . GLY A 1 101 ? -2.511 0.231 -7.936 1.00 94.62 101 GLY A N 1
ATOM 838 C CA . GLY A 1 101 ? -2.031 -1.132 -7.750 1.00 94.62 101 GLY A CA 1
ATOM 839 C C . GLY A 1 101 ? -3.121 -2.097 -7.325 1.00 94.62 101 GLY A C 1
ATOM 840 O O . GLY A 1 101 ? -4.303 -1.826 -7.504 1.00 94.62 101 GLY A O 1
ATOM 841 N N . TYR A 1 102 ? -2.715 -3.223 -6.752 1.00 96.75 102 TYR A N 1
ATOM 842 C CA . TYR A 1 102 ? -3.616 -4.260 -6.265 1.00 96.75 102 TYR A CA 1
ATOM 843 C C . TYR A 1 102 ? -3.543 -4.367 -4.747 1.00 96.75 102 TYR A C 1
ATOM 845 O O . TYR A 1 102 ? -2.473 -4.201 -4.155 1.00 96.75 102 TYR A O 1
ATOM 853 N N . LEU A 1 103 ? -4.681 -4.673 -4.135 1.00 96.50 103 LEU A N 1
ATOM 854 C CA . LEU A 1 103 ? -4.817 -4.913 -2.707 1.00 96.50 103 LEU A CA 1
ATOM 855 C C . LEU A 1 103 ? -5.416 -6.294 -2.476 1.00 96.50 103 LEU A C 1
ATOM 857 O O . LEU A 1 103 ? -6.483 -6.605 -2.998 1.00 96.50 103 LEU A O 1
ATOM 861 N N . ASP A 1 104 ? -4.735 -7.070 -1.651 1.00 97.19 104 ASP A N 1
ATOM 862 C CA . ASP A 1 104 ? -5.252 -8.261 -0.994 1.00 97.19 104 ASP A CA 1
ATOM 863 C C . ASP A 1 104 ? -5.397 -7.917 0.496 1.00 97.19 104 ASP A C 1
ATOM 865 O O . ASP A 1 104 ? -4.427 -7.574 1.179 1.00 97.19 104 ASP A O 1
ATOM 869 N N . GLU A 1 105 ? -6.644 -7.856 0.967 1.00 96.25 105 GLU A N 1
ATOM 870 C CA . GLU A 1 105 ? -6.944 -7.383 2.320 1.00 96.25 105 GLU A CA 1
ATOM 871 C C . GLU A 1 105 ? -6.454 -8.374 3.382 1.00 96.25 105 GLU A C 1
ATOM 873 O O . GLU A 1 105 ? -6.022 -7.931 4.455 1.00 96.25 105 GLU A O 1
ATOM 878 N N . ASN A 1 106 ? -6.493 -9.669 3.065 1.00 96.06 106 ASN A N 1
ATOM 879 C CA . ASN A 1 106 ? -6.262 -10.776 3.974 1.00 96.06 106 ASN A CA 1
ATOM 880 C C . ASN A 1 106 ? -5.786 -12.018 3.204 1.00 96.06 106 ASN A C 1
ATOM 882 O O . ASN A 1 106 ? -6.578 -12.817 2.719 1.00 96.06 106 ASN A O 1
ATOM 886 N N . ASP A 1 107 ? -4.480 -12.250 3.236 1.00 94.81 107 ASP A N 1
ATOM 887 C CA . ASP A 1 107 ? -3.801 -13.339 2.521 1.00 94.81 107 ASP A CA 1
ATOM 888 C C . ASP A 1 107 ? -4.171 -14.771 2.956 1.00 94.81 107 ASP A C 1
ATOM 890 O O . ASP A 1 107 ? -3.628 -15.748 2.433 1.00 94.81 107 ASP A O 1
ATOM 894 N N . CYS A 1 108 ? -5.037 -14.901 3.961 1.00 94.69 108 CYS A N 1
ATOM 895 C CA . CYS A 1 108 ? -5.524 -16.165 4.494 1.00 94.69 108 CYS A CA 1
ATOM 896 C C . CYS A 1 108 ? -6.969 -16.483 4.073 1.00 94.69 108 CYS A C 1
ATOM 898 O O . CYS A 1 108 ? -7.495 -17.501 4.532 1.00 94.69 108 CYS A O 1
ATOM 900 N N . ASP A 1 109 ? -7.628 -15.630 3.283 1.00 92.94 109 ASP A N 1
ATOM 901 C CA . ASP A 1 109 ? -8.913 -15.948 2.654 1.00 92.94 109 ASP A CA 1
ATOM 902 C C . ASP A 1 109 ? -8.768 -16.368 1.181 1.00 92.94 109 ASP A C 1
ATOM 904 O O . ASP A 1 109 ? -7.665 -16.536 0.663 1.00 92.94 109 ASP A O 1
ATOM 908 N N . ASP A 1 110 ? -9.910 -16.641 0.546 1.00 93.44 110 ASP A N 1
ATOM 909 C CA . ASP A 1 110 ? -9.997 -17.079 -0.848 1.00 93.44 110 ASP A CA 1
ATOM 910 C C . ASP A 1 110 ? -10.289 -15.901 -1.811 1.00 93.44 110 ASP A C 1
ATOM 912 O O . ASP A 1 110 ? -10.673 -16.135 -2.962 1.00 93.44 110 ASP A O 1
ATOM 916 N N . GLU A 1 111 ? -10.183 -14.637 -1.367 1.00 93.00 111 GLU A N 1
ATOM 917 C CA . GLU A 1 111 ? -10.411 -13.466 -2.225 1.00 93.00 111 GLU A CA 1
ATOM 918 C C . GLU A 1 111 ? -9.149 -13.108 -3.028 1.00 93.00 111 GLU A C 1
ATOM 920 O O . GLU A 1 111 ? -8.061 -12.906 -2.495 1.00 93.00 111 GLU A O 1
ATOM 925 N N . ASP A 1 112 ? -9.301 -12.963 -4.347 1.00 91.75 112 ASP A N 1
ATOM 926 C CA . ASP A 1 112 ? -8.213 -12.470 -5.189 1.00 91.75 112 ASP A CA 1
ATOM 927 C C . ASP A 1 112 ? -7.921 -10.975 -4.928 1.00 91.75 112 ASP A C 1
ATOM 929 O O . ASP A 1 112 ? -8.845 -10.183 -4.692 1.00 91.75 112 ASP A O 1
ATOM 933 N N . PRO A 1 113 ? -6.653 -10.535 -5.075 1.00 95.44 113 PRO A N 1
ATOM 934 C CA . PRO A 1 113 ? -6.312 -9.123 -5.020 1.00 95.44 113 PRO A CA 1
ATOM 935 C C . PRO A 1 113 ? -7.085 -8.316 -6.070 1.00 95.44 113 PRO A C 1
ATOM 937 O O . PRO A 1 113 ? -7.096 -8.664 -7.253 1.00 95.44 113 PRO A O 1
ATOM 940 N N . TYR A 1 114 ? -7.651 -7.179 -5.673 1.00 93.31 114 TYR A N 1
ATOM 941 C CA . TYR A 1 114 ? -8.406 -6.308 -6.575 1.00 93.31 114 TYR A CA 1
ATOM 942 C C . TYR A 1 114 ? -7.655 -5.009 -6.873 1.00 93.31 114 TYR A C 1
ATOM 944 O O . TYR A 1 114 ? -6.885 -4.507 -6.052 1.00 93.31 114 TYR A O 1
ATOM 952 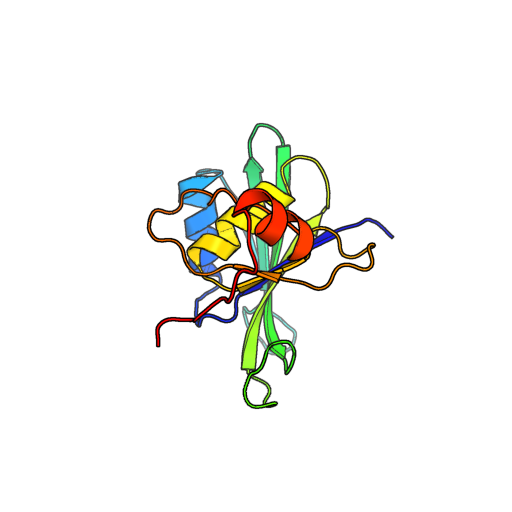N N . PHE A 1 115 ? -7.877 -4.461 -8.069 1.00 92.94 115 PHE A N 1
ATOM 953 C CA . PHE A 1 115 ? -7.214 -3.241 -8.523 1.00 92.94 115 PHE A CA 1
ATOM 954 C C . PHE A 1 115 ? -7.829 -1.986 -7.889 1.00 92.94 115 PHE A C 1
ATOM 956 O O . PHE A 1 115 ? -9.050 -1.857 -7.779 1.00 92.94 115 PHE A O 1
ATOM 963 N N . ILE A 1 116 ? -6.973 -1.038 -7.519 1.00 91.31 116 ILE A N 1
ATOM 964 C CA . ILE A 1 116 ? -7.320 0.302 -7.055 1.00 91.31 116 ILE A CA 1
ATOM 965 C C . ILE A 1 116 ? -6.606 1.292 -7.980 1.00 91.31 116 ILE A C 1
ATOM 967 O O . ILE A 1 116 ? -5.374 1.318 -8.055 1.00 91.31 116 ILE A O 1
ATOM 971 N N . ALA A 1 117 ? -7.393 2.103 -8.688 1.00 88.81 117 ALA A N 1
ATOM 972 C CA . ALA A 1 117 ? -6.881 3.181 -9.525 1.00 88.81 117 ALA A CA 1
ATOM 973 C C . ALA A 1 117 ? -6.252 4.296 -8.676 1.00 88.81 117 ALA A C 1
ATOM 975 O O . ALA A 1 117 ? -6.592 4.474 -7.504 1.00 88.81 117 ALA A O 1
ATOM 976 N N . GLU A 1 118 ? -5.339 5.055 -9.281 1.00 88.19 118 GLU A N 1
ATOM 977 C CA . GLU A 1 118 ? -4.768 6.231 -8.632 1.00 88.19 118 GLU A CA 1
ATOM 978 C C . GLU A 1 118 ? -5.864 7.273 -8.410 1.00 88.19 118 GLU A C 1
ATOM 980 O O . GLU A 1 118 ? -6.556 7.671 -9.347 1.00 88.19 118 GLU A O 1
ATOM 985 N N . HIS A 1 119 ? -6.013 7.713 -7.167 1.00 81.06 119 HIS A N 1
ATOM 986 C CA . HIS A 1 119 ? -6.899 8.802 -6.814 1.00 81.06 119 HIS A CA 1
ATOM 987 C C . HIS A 1 119 ? -6.041 10.026 -6.482 1.00 81.06 119 HIS A C 1
ATOM 989 O O . HIS A 1 119 ? -5.273 9.992 -5.512 1.00 81.06 119 HIS A O 1
ATOM 995 N N . PRO A 1 120 ? -6.140 11.119 -7.259 1.00 63.09 120 PRO A N 1
ATOM 996 C CA . PRO A 1 120 ? -5.495 12.363 -6.880 1.00 63.09 120 PRO A CA 1
ATOM 997 C C . PRO A 1 120 ? -6.079 12.826 -5.536 1.00 63.09 120 PRO A C 1
ATOM 999 O O . PRO A 1 120 ? -7.257 12.610 -5.269 1.00 63.09 120 PRO A O 1
ATOM 1002 N N . GLU A 1 121 ? -5.239 13.446 -4.704 1.00 63.38 121 GLU A N 1
ATOM 1003 C CA . GLU A 1 121 ? -5.529 14.048 -3.381 1.00 63.38 121 GLU A CA 1
ATOM 1004 C C . GLU A 1 121 ? -5.094 13.282 -2.119 1.00 63.38 121 GLU A C 1
ATOM 1006 O O . GLU A 1 121 ? -5.164 13.853 -1.035 1.00 63.38 121 GLU A O 1
ATOM 1011 N N . GLY A 1 122 ? -4.534 12.070 -2.197 1.00 52.03 122 GLY A N 1
ATOM 1012 C CA . GLY A 1 122 ? -3.972 11.395 -1.005 1.00 52.03 122 GLY A CA 1
ATOM 1013 C C . GLY A 1 122 ? -5.001 11.070 0.094 1.00 52.03 122 GLY A C 1
ATOM 1014 O O . GLY A 1 122 ? -4.628 10.656 1.190 1.00 52.03 122 GLY A O 1
ATOM 1015 N N . ILE A 1 123 ? -6.291 11.248 -0.204 1.00 58.88 123 ILE A N 1
ATOM 1016 C CA . ILE A 1 123 ? -7.426 10.850 0.623 1.00 58.88 123 ILE A CA 1
ATOM 1017 C C . ILE A 1 123 ? -7.767 9.400 0.277 1.00 58.88 123 ILE A C 1
ATOM 1019 O O . ILE A 1 123 ? -7.797 9.022 -0.894 1.00 58.88 123 ILE A O 1
ATOM 1023 N N . MET A 1 124 ? -8.045 8.591 1.301 1.00 66.81 124 MET A N 1
ATOM 1024 C CA . MET A 1 124 ? -8.546 7.229 1.131 1.00 66.81 124 MET A CA 1
ATOM 1025 C C . MET A 1 124 ? -9.867 7.257 0.337 1.00 66.81 124 MET A C 1
ATOM 1027 O O . MET A 1 124 ? -10.850 7.819 0.831 1.00 66.81 124 MET A O 1
ATOM 1031 N N . PRO A 1 125 ? -9.947 6.648 -0.859 1.00 64.75 125 PRO A N 1
ATOM 1032 C CA . PRO A 1 125 ? -11.213 6.554 -1.566 1.00 64.75 125 PRO A CA 1
ATOM 1033 C C . PRO A 1 125 ? -12.181 5.668 -0.774 1.00 64.75 125 PRO A C 1
ATOM 1035 O O . PRO A 1 125 ? -11.787 4.664 -0.173 1.00 64.75 125 PRO A O 1
ATOM 1038 N N . ASN A 1 126 ? -13.470 6.009 -0.795 1.00 69.31 126 ASN A N 1
ATOM 1039 C CA . ASN A 1 126 ? -14.498 5.128 -0.252 1.00 69.31 126 ASN A CA 1
ATOM 1040 C C . ASN A 1 126 ? -14.707 3.947 -1.216 1.00 69.31 126 ASN A C 1
ATOM 1042 O O . ASN A 1 126 ? -15.380 4.080 -2.238 1.00 69.31 126 ASN A O 1
ATOM 1046 N N . ILE A 1 127 ? -14.091 2.803 -0.913 1.00 73.50 127 ILE A N 1
ATOM 1047 C CA . ILE A 1 127 ? -14.174 1.599 -1.747 1.00 73.50 127 ILE A CA 1
ATOM 1048 C C . ILE A 1 127 ? -15.422 0.803 -1.365 1.00 73.50 127 ILE A C 1
ATOM 1050 O O . ILE A 1 127 ? -15.499 0.231 -0.277 1.00 73.50 127 ILE A O 1
ATOM 1054 N N . ILE A 1 128 ? -16.378 0.722 -2.289 1.00 78.44 128 ILE A N 1
ATOM 1055 C CA . ILE A 1 128 ? -17.616 -0.043 -2.121 1.00 78.44 128 ILE A CA 1
ATOM 1056 C C . ILE A 1 128 ? -17.488 -1.372 -2.877 1.00 78.44 128 ILE A C 1
ATOM 1058 O O . ILE A 1 128 ? -17.582 -1.406 -4.102 1.00 78.44 128 ILE A O 1
ATOM 1062 N N . LYS A 1 129 ? -17.309 -2.478 -2.142 1.00 80.88 129 LYS A N 1
ATOM 1063 C CA . LYS A 1 129 ? -17.383 -3.842 -2.690 1.00 80.88 129 LYS A CA 1
ATOM 1064 C C . LYS A 1 129 ? -18.857 -4.261 -2.799 1.00 80.88 129 LYS A C 1
ATOM 1066 O O . LYS A 1 129 ? -19.540 -4.385 -1.784 1.00 80.88 129 LYS A O 1
ATOM 1071 N N . ILE A 1 130 ? -19.359 -4.479 -4.013 1.00 87.38 130 ILE A N 1
ATOM 1072 C CA . ILE A 1 130 ? -20.705 -5.022 -4.262 1.00 87.38 130 ILE A CA 1
ATOM 1073 C C . ILE A 1 130 ? -20.673 -6.039 -5.397 1.00 87.38 130 ILE A C 1
ATOM 1075 O O . ILE A 1 130 ? -19.908 -5.908 -6.350 1.00 87.38 130 ILE A O 1
ATOM 1079 N N . THR A 1 131 ? -21.535 -7.051 -5.314 1.00 87.06 131 THR A N 1
ATOM 1080 C CA . THR A 1 131 ? -21.700 -8.008 -6.411 1.00 87.06 131 THR A CA 1
ATOM 1081 C C . THR A 1 131 ? -22.422 -7.348 -7.583 1.00 87.06 131 THR A C 1
ATOM 1083 O O . THR A 1 131 ? -23.207 -6.414 -7.406 1.00 87.06 131 THR A O 1
ATOM 1086 N N . ARG A 1 132 ? -22.236 -7.880 -8.796 1.00 86.94 132 ARG A N 1
ATOM 1087 C CA . ARG A 1 132 ? -22.970 -7.396 -9.976 1.00 86.94 132 ARG A CA 1
ATOM 1088 C C . ARG A 1 132 ? -24.488 -7.521 -9.818 1.00 86.94 132 ARG A C 1
ATOM 1090 O O . ARG A 1 132 ? -25.222 -6.662 -10.287 1.00 86.94 132 ARG A O 1
ATOM 1097 N N . SER A 1 133 ? -24.952 -8.559 -9.120 1.00 88.69 133 SER A N 1
ATOM 1098 C CA . SER A 1 133 ? -26.372 -8.742 -8.795 1.00 88.69 133 SER A CA 1
ATOM 1099 C C . SER A 1 133 ? -26.897 -7.618 -7.894 1.00 88.69 133 SER A C 1
ATOM 1101 O O . SER A 1 133 ? -27.932 -7.022 -8.188 1.00 88.69 133 SER A O 1
ATOM 1103 N N . GLU A 1 134 ? -26.151 -7.269 -6.843 1.00 92.44 134 GLU A N 1
ATOM 1104 C CA . GLU A 1 134 ? -26.501 -6.160 -5.950 1.00 92.44 134 GLU A CA 1
ATOM 1105 C C . GLU A 1 134 ? -26.449 -4.806 -6.674 1.00 92.44 134 GLU A C 1
ATOM 1107 O O . GLU A 1 134 ? -27.349 -3.985 -6.505 1.00 92.44 134 GLU A O 1
ATOM 1112 N N . LEU A 1 135 ? -25.451 -4.585 -7.534 1.00 92.19 135 LEU A N 1
ATOM 1113 C CA . LEU A 1 135 ? -25.373 -3.391 -8.378 1.00 92.19 135 LEU A CA 1
ATOM 1114 C C . LEU A 1 135 ? -26.597 -3.278 -9.303 1.00 92.19 135 LEU A C 1
ATOM 1116 O O . LEU A 1 135 ? -27.260 -2.243 -9.318 1.00 92.19 135 LEU A O 1
ATOM 1120 N N . ASN A 1 136 ? -26.946 -4.355 -10.012 1.00 91.81 136 ASN A N 1
ATOM 1121 C CA . ASN A 1 136 ? -28.131 -4.408 -10.873 1.00 91.81 136 ASN A CA 1
ATOM 1122 C C . ASN A 1 136 ? -29.415 -4.106 -10.091 1.00 91.81 136 ASN A C 1
ATOM 1124 O O . ASN A 1 136 ? -30.258 -3.321 -10.530 1.00 91.81 136 ASN A O 1
ATOM 1128 N N . LYS A 1 137 ? -29.548 -4.698 -8.899 1.00 92.88 137 LYS A N 1
ATOM 1129 C CA . LYS A 1 137 ? -30.688 -4.477 -8.008 1.00 92.88 137 LYS A CA 1
ATOM 1130 C C . LYS A 1 137 ? -30.798 -3.012 -7.583 1.00 92.88 137 LYS A C 1
ATOM 1132 O O . LYS A 1 137 ? -31.893 -2.460 -7.633 1.00 92.88 137 LYS A O 1
ATOM 1137 N N . ARG A 1 138 ? -29.686 -2.375 -7.196 1.00 93.31 138 ARG A N 1
ATOM 1138 C CA . ARG A 1 138 ? -29.653 -0.952 -6.806 1.00 93.31 138 ARG A CA 1
ATOM 1139 C C . ARG A 1 138 ? -29.995 -0.018 -7.961 1.00 93.31 138 ARG A C 1
ATOM 1141 O O . ARG A 1 138 ? -30.667 0.982 -7.741 1.00 93.31 138 ARG A O 1
ATOM 1148 N N . MET A 1 139 ? -29.560 -0.355 -9.171 1.00 94.50 139 MET A N 1
ATOM 1149 C CA . MET A 1 139 ? -29.787 0.460 -10.368 1.00 94.50 139 MET A CA 1
ATOM 1150 C C . MET A 1 139 ? -31.129 0.175 -11.060 1.00 94.50 139 MET A C 1
ATOM 1152 O O . MET A 1 139 ? -31.464 0.843 -12.034 1.00 94.50 139 MET A O 1
ATOM 1156 N N . GLY A 1 140 ? -31.909 -0.800 -10.576 1.00 91.12 140 GLY A N 1
ATOM 1157 C CA . GLY A 1 140 ? -33.226 -1.133 -11.126 1.00 91.12 140 GLY A CA 1
ATOM 1158 C C . GLY A 1 140 ? -33.186 -1.767 -12.521 1.00 91.12 140 GLY A C 1
ATOM 1159 O O . GLY A 1 140 ? -34.169 -1.683 -13.255 1.00 91.12 140 GLY A O 1
ATOM 1160 N N . GLY A 1 141 ? -32.070 -2.392 -12.909 1.00 90.88 141 GLY A N 1
ATOM 1161 C CA . GLY A 1 141 ? -31.881 -2.938 -14.254 1.00 90.88 141 GLY A CA 1
ATOM 1162 C C . GLY A 1 141 ? -30.556 -3.677 -14.439 1.00 90.88 141 GLY A C 1
ATOM 1163 O O . GLY A 1 141 ? -29.773 -3.834 -13.506 1.00 90.88 141 GLY A O 1
ATOM 1164 N N . THR A 1 142 ? -30.296 -4.152 -15.658 1.00 92.31 142 THR A N 1
ATOM 1165 C CA . THR A 1 142 ? -29.000 -4.766 -15.990 1.00 92.31 142 THR A CA 1
ATOM 1166 C C . THR A 1 142 ? -27.966 -3.673 -16.218 1.00 9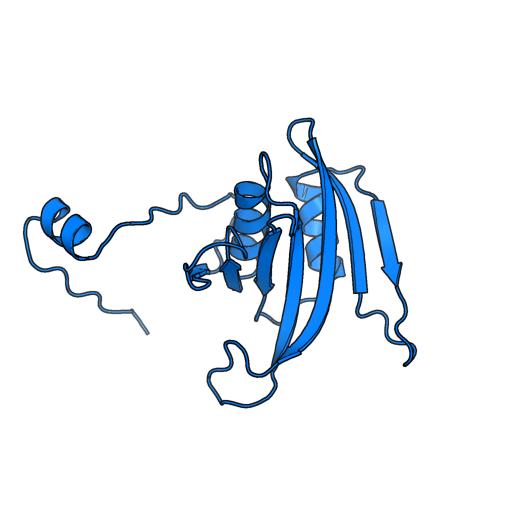2.31 142 THR A C 1
ATOM 1168 O O . THR A 1 142 ? -28.097 -2.888 -17.154 1.00 92.31 142 THR A O 1
ATOM 1171 N N . VAL A 1 143 ? -26.925 -3.643 -15.388 1.00 90.00 143 VAL A N 1
ATOM 1172 C CA . VAL A 1 143 ? -25.802 -2.721 -15.549 1.00 90.00 143 VAL A CA 1
ATOM 1173 C C . VAL A 1 143 ? -24.770 -3.323 -16.498 1.00 90.00 143 VAL A C 1
ATOM 1175 O O . VAL A 1 143 ? -24.266 -4.439 -16.304 1.00 90.00 143 VAL A O 1
ATOM 1178 N N . VAL A 1 144 ? -24.445 -2.553 -17.531 1.00 87.12 144 VAL A N 1
ATOM 1179 C CA . VAL A 1 144 ? -23.334 -2.795 -18.452 1.00 87.12 144 VAL A CA 1
ATOM 1180 C C . VAL A 1 144 ? -22.269 -1.751 -18.137 1.00 87.12 144 VAL A C 1
ATOM 1182 O O . VAL A 1 144 ? -22.553 -0.560 -18.199 1.00 87.12 144 VAL A O 1
ATOM 1185 N N . ILE A 1 145 ? -21.077 -2.203 -17.741 1.00 84.69 145 ILE A N 1
ATOM 1186 C CA . ILE A 1 145 ? -19.924 -1.329 -17.496 1.00 84.69 145 ILE A CA 1
ATOM 1187 C C . ILE A 1 145 ? -19.221 -1.136 -18.840 1.00 84.69 145 ILE A C 1
ATOM 1189 O O . ILE A 1 145 ? -18.916 -2.125 -19.508 1.00 84.69 145 ILE A O 1
ATOM 1193 N N . ILE A 1 146 ? -19.033 0.121 -19.236 1.00 87.12 146 ILE A N 1
ATOM 1194 C CA . ILE A 1 146 ? -18.278 0.530 -20.420 1.00 87.12 146 ILE A CA 1
ATOM 1195 C C . ILE A 1 146 ? -17.118 1.364 -19.882 1.00 87.12 146 ILE A C 1
ATOM 1197 O O . ILE A 1 146 ? -17.364 2.409 -19.283 1.00 87.12 146 ILE A O 1
ATOM 1201 N N . ASP A 1 147 ? -15.892 0.871 -20.030 1.00 78.31 147 ASP A N 1
ATOM 1202 C CA . ASP A 1 147 ? -14.696 1.622 -19.650 1.00 78.31 147 ASP A CA 1
ATOM 1203 C C . ASP A 1 147 ? -14.452 2.723 -20.699 1.00 78.31 147 ASP A C 1
ATOM 1205 O O . ASP A 1 147 ? -14.546 2.461 -21.901 1.00 78.31 147 ASP A O 1
ATOM 1209 N N . GLU A 1 148 ? -14.186 3.956 -20.261 1.00 70.12 148 GLU A N 1
ATOM 1210 C CA . GLU A 1 148 ? -13.707 5.021 -21.151 1.00 70.12 148 GLU A CA 1
ATOM 1211 C C . GLU A 1 148 ? -12.214 4.772 -21.436 1.00 70.12 148 GLU A C 1
ATOM 1213 O O . GLU A 1 148 ? -11.450 4.523 -20.500 1.00 70.12 148 GLU A O 1
ATOM 1218 N N . GLU A 1 149 ? -11.826 4.758 -22.720 1.00 55.00 149 GLU A N 1
ATOM 1219 C CA . GLU A 1 149 ? -10.425 4.597 -23.164 1.00 55.00 149 GLU A CA 1
ATOM 1220 C C . GLU A 1 149 ? -9.508 5.732 -22.685 1.00 55.00 149 GLU A C 1
ATOM 1222 O O . GLU A 1 149 ? -9.931 6.912 -22.734 1.00 55.00 149 GLU A O 1
#

Secondary structure (DSSP, 8-state):
---EEEEEE-S---HHHHHHHHHHHT-TT-EEEEE--TTS---EEEEEEEETTEEEEEEEEEEEESTT-SSSS-EEEEEEEEESSTTHHHHHHHHHHHH-EEEES-TTSSPPPEEE---TTSPPP------HHHHHHHHTS--------

Foldseek 3Di:
DFKKKKWKFQFDDDPVVLVVLCCVPAAVPKDKDFDQDPVRDRFKMWIWGAGPNDTWIKIKGWDWDLVPPPVSGTGIMIMIITGQDDCRQVSRQLSCLQRWGWIDNIPPDPDDTDTHHHDPPSDRDPDDDDDQVVVCVVVVHRDDDDDDD